Protein AF-A0A954QY93-F1 (afdb_monomer_lite)

pLDDT: mean 83.6, std 16.07, range [28.97, 98.31]

Radius of gyration: 17.35 Å; chains: 1; bounding box: 38×46×43 Å

Structure (mmCIF, N/CA/C/O backbone):
data_AF-A0A954QY93-F1
#
_entry.id   AF-A0A954QY93-F1
#
loop_
_atom_site.group_PDB
_atom_site.id
_atom_site.type_symbol
_atom_site.label_atom_id
_atom_site.label_alt_id
_atom_site.label_comp_id
_atom_site.label_asym_id
_atom_site.label_entity_id
_atom_site.label_seq_id
_atom_site.pdbx_PDB_ins_code
_atom_site.Cartn_x
_atom_site.Cartn_y
_atom_site.Cartn_z
_atom_site.occupancy
_atom_site.B_iso_or_equiv
_atom_site.auth_seq_id
_atom_site.auth_comp_id
_atom_site.auth_asym_id
_atom_site.auth_atom_id
_atom_site.pdbx_PDB_model_num
ATOM 1 N N . LEU A 1 1 ? -3.783 10.934 20.238 1.00 70.06 1 LEU A N 1
ATOM 2 C CA . LEU A 1 1 ? -5.200 11.343 20.374 1.00 70.06 1 LEU A CA 1
ATOM 3 C C . LEU A 1 1 ? -5.843 10.436 21.408 1.00 70.06 1 LEU A C 1
ATOM 5 O O . LEU A 1 1 ? -5.550 9.245 21.385 1.00 70.06 1 LEU A O 1
ATOM 9 N N . SER A 1 2 ? -6.637 10.971 22.335 1.00 82.75 2 SER A N 1
ATOM 10 C CA . SER A 1 2 ? -7.408 10.114 23.246 1.00 82.75 2 SER A CA 1
ATOM 11 C C . SER A 1 2 ? -8.586 9.468 22.500 1.00 82.75 2 SER A C 1
ATOM 13 O O . SER A 1 2 ? -8.985 9.964 21.446 1.00 82.75 2 SER A O 1
ATOM 15 N N . ARG A 1 3 ? -9.174 8.387 23.040 1.00 79.75 3 ARG A N 1
ATOM 16 C CA . ARG A 1 3 ? -10.411 7.803 22.475 1.00 79.75 3 ARG A CA 1
ATOM 17 C C . ARG A 1 3 ? -11.525 8.846 22.369 1.00 79.75 3 ARG A C 1
ATOM 19 O O . ARG A 1 3 ? -12.156 8.959 21.331 1.00 79.75 3 ARG A O 1
ATOM 26 N N . HIS A 1 4 ? -11.659 9.680 23.397 1.00 85.56 4 HIS A N 1
ATOM 27 C CA . HIS A 1 4 ? -12.637 10.762 23.421 1.00 85.56 4 HIS A CA 1
ATOM 28 C C . HIS A 1 4 ? -12.424 11.790 22.296 1.00 85.56 4 HIS A C 1
ATOM 30 O O . HIS A 1 4 ? -13.390 12.245 21.690 1.00 85.56 4 HIS A O 1
ATOM 36 N N . ASP A 1 5 ? -11.169 12.130 21.971 1.00 86.31 5 ASP A N 1
ATOM 37 C CA . ASP A 1 5 ? -10.880 13.026 20.844 1.00 86.31 5 ASP A CA 1
ATOM 38 C C . ASP A 1 5 ? -11.265 12.396 19.503 1.00 86.31 5 ASP A C 1
ATOM 40 O O . ASP A 1 5 ? -11.799 13.087 18.639 1.00 86.31 5 ASP A O 1
ATOM 44 N N . VAL A 1 6 ? -11.000 11.097 19.328 1.00 84.31 6 VAL A N 1
ATOM 45 C CA . VAL A 1 6 ? -11.362 10.362 18.107 1.00 84.31 6 VAL A CA 1
ATOM 46 C C . VAL A 1 6 ? -12.880 10.271 17.956 1.00 84.31 6 VAL A C 1
ATOM 48 O O . VAL A 1 6 ? -13.384 10.500 16.861 1.00 84.31 6 VAL A O 1
ATOM 51 N N . ASP A 1 7 ? -13.609 10.005 19.040 1.00 87.00 7 ASP A N 1
ATOM 52 C CA . ASP A 1 7 ? -15.075 9.943 19.027 1.00 87.00 7 ASP A CA 1
ATOM 53 C C . ASP A 1 7 ? -15.690 11.297 18.656 1.00 87.00 7 ASP A C 1
ATOM 55 O O . ASP A 1 7 ? -16.608 11.358 17.837 1.00 87.00 7 ASP A O 1
ATOM 59 N N . ARG A 1 8 ? -15.138 12.396 19.189 1.00 90.25 8 ARG A N 1
ATOM 60 C CA . ARG A 1 8 ? -15.540 13.755 18.802 1.00 90.25 8 ARG A CA 1
ATOM 61 C C . ARG A 1 8 ? -15.276 14.012 17.316 1.00 90.25 8 ARG A C 1
ATOM 63 O O . ARG A 1 8 ? -16.177 14.439 16.609 1.00 90.25 8 ARG A O 1
ATOM 70 N N . LEU A 1 9 ? -14.081 13.682 16.820 1.00 88.12 9 LEU A N 1
ATOM 71 C CA . LEU A 1 9 ? -13.734 13.842 15.400 1.00 88.12 9 LEU A CA 1
ATOM 72 C C . LEU A 1 9 ? -14.618 12.987 14.474 1.00 88.12 9 LEU A C 1
ATOM 74 O O . LEU A 1 9 ? -14.944 13.426 13.372 1.00 88.12 9 LEU A O 1
ATOM 78 N N . ARG A 1 10 ? -15.027 11.785 14.911 1.00 88.00 10 ARG A N 1
ATOM 79 C CA . ARG A 1 10 ? -16.019 10.961 14.199 1.00 88.00 10 ARG A CA 1
ATOM 80 C C . ARG A 1 10 ? -17.383 11.655 14.152 1.00 88.00 10 ARG A C 1
ATOM 82 O O . ARG A 1 10 ? -17.982 11.704 13.083 1.00 88.00 10 ARG A O 1
ATOM 89 N N . ALA A 1 11 ? -17.857 12.200 15.274 1.00 88.44 11 ALA A N 1
ATOM 90 C CA . ALA A 1 11 ? -19.137 12.912 15.344 1.00 88.44 11 ALA A CA 1
ATOM 91 C C . ALA A 1 11 ? -19.160 14.184 14.476 1.00 88.44 11 ALA A C 1
ATOM 93 O O . ALA A 1 11 ? -20.178 14.482 13.856 1.00 88.44 11 ALA A O 1
ATOM 94 N N . ASP A 1 12 ? -18.023 14.874 14.373 1.00 88.88 12 ASP A N 1
ATOM 95 C CA . ASP A 1 12 ? -17.850 16.077 13.549 1.00 88.88 12 ASP A CA 1
ATOM 96 C C . ASP A 1 12 ? -17.671 15.761 12.046 1.00 88.88 12 ASP A C 1
ATOM 98 O O . ASP A 1 12 ? -17.502 16.666 11.231 1.00 88.88 12 ASP A O 1
ATOM 102 N N . GLY A 1 13 ? -17.694 14.478 11.658 1.00 86.81 13 GLY A N 1
ATOM 103 C CA . GLY A 1 13 ? -17.579 14.036 10.265 1.00 86.81 13 GLY A CA 1
ATOM 104 C C . GLY A 1 13 ? -16.160 14.089 9.689 1.00 86.81 13 GLY A C 1
ATOM 105 O O . GLY A 1 13 ? -15.981 13.887 8.491 1.00 86.81 13 GLY A O 1
ATOM 106 N N . ALA A 1 14 ? -15.137 14.320 10.517 1.00 87.19 14 ALA A N 1
ATOM 107 C CA . ALA A 1 14 ? -13.738 14.358 10.079 1.00 87.19 14 ALA A CA 1
ATOM 108 C C . ALA A 1 14 ? -13.154 12.961 9.779 1.00 87.19 14 ALA A C 1
ATOM 110 O O . ALA A 1 14 ? -12.035 12.848 9.270 1.00 87.19 14 ALA A O 1
ATOM 111 N N . VAL A 1 15 ? -13.889 11.895 10.114 1.00 89.69 15 VAL A N 1
ATOM 112 C CA . VAL A 1 15 ? -13.475 10.498 9.944 1.00 89.69 15 VAL A CA 1
ATOM 113 C C . VAL A 1 15 ? -14.403 9.783 8.964 1.00 89.69 15 VAL A C 1
ATOM 115 O O . VAL A 1 15 ? -15.599 9.669 9.217 1.00 89.69 15 VAL A O 1
ATOM 118 N N . ASP A 1 16 ? -13.827 9.237 7.895 1.00 88.50 16 ASP A N 1
ATOM 119 C CA . ASP A 1 16 ? -14.502 8.377 6.919 1.00 88.50 16 ASP A CA 1
ATOM 120 C C . ASP A 1 16 ? -14.009 6.930 7.073 1.00 88.50 16 ASP A C 1
ATOM 122 O O . ASP A 1 16 ? -12.835 6.618 6.847 1.00 88.50 16 ASP A O 1
ATOM 126 N N . GLY A 1 17 ? -14.884 6.041 7.546 1.00 86.81 17 GLY A N 1
ATOM 127 C CA . GLY A 1 17 ? -14.501 4.694 7.969 1.00 86.81 17 GLY A CA 1
ATOM 128 C C . GLY A 1 17 ? -13.453 4.738 9.087 1.00 86.81 17 GLY A C 1
ATOM 129 O O . GLY A 1 17 ? -13.768 5.092 10.225 1.00 86.81 17 GLY A O 1
ATOM 130 N N . ASN A 1 18 ? -12.207 4.389 8.757 1.00 88.25 18 ASN A N 1
ATOM 131 C CA . ASN A 1 18 ? -11.047 4.473 9.655 1.00 88.25 18 ASN A CA 1
ATOM 132 C C . ASN A 1 18 ? -10.029 5.541 9.224 1.00 88.25 18 ASN A C 1
ATOM 134 O O . ASN A 1 18 ? -8.938 5.613 9.781 1.00 88.25 18 ASN A O 1
ATOM 138 N N . TRP A 1 19 ? -10.363 6.379 8.248 1.00 90.00 19 TRP A N 1
ATOM 139 C CA . TRP A 1 19 ? -9.488 7.438 7.763 1.00 90.00 19 TRP A CA 1
ATOM 140 C C . TRP A 1 19 ? -9.877 8.779 8.376 1.00 90.00 19 TRP A C 1
ATOM 142 O O . TRP A 1 19 ? -10.945 9.314 8.098 1.00 90.00 19 TRP A O 1
ATOM 152 N N . LEU A 1 20 ? -8.986 9.346 9.185 1.00 90.81 20 LEU A N 1
ATOM 153 C CA . LEU A 1 20 ? -9.076 10.725 9.654 1.00 90.81 20 LEU A CA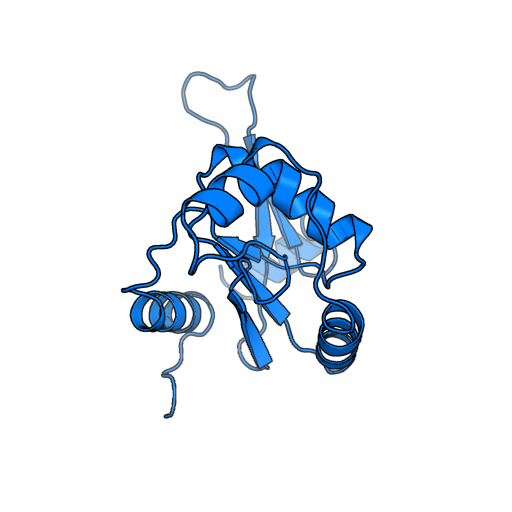 1
ATOM 154 C C . LEU A 1 20 ? -8.527 11.660 8.575 1.00 90.81 20 LEU A C 1
ATOM 156 O O . LEU A 1 20 ? -7.371 11.515 8.164 1.00 90.81 20 LEU A O 1
ATOM 160 N N . GLN A 1 21 ? -9.328 12.630 8.143 1.00 89.62 21 GLN A N 1
ATOM 161 C CA . GLN A 1 21 ? -8.873 13.692 7.250 1.00 89.62 21 GLN A CA 1
ATOM 162 C C . GLN A 1 21 ? -8.181 14.798 8.050 1.00 89.62 21 GLN A C 1
ATOM 164 O O . GLN A 1 21 ? -8.656 15.221 9.103 1.00 89.62 21 GLN A O 1
ATOM 169 N N . LEU A 1 22 ? -7.040 15.262 7.549 1.00 86.75 22 LEU A N 1
ATOM 170 C CA . LEU A 1 22 ? -6.237 16.311 8.166 1.00 86.75 22 LEU A CA 1
ATOM 171 C C . LEU A 1 22 ? -6.035 17.447 7.170 1.00 86.75 22 LEU A C 1
ATOM 173 O O . LEU A 1 22 ? -5.687 17.202 6.019 1.00 86.75 22 LEU A O 1
ATOM 177 N N . ALA A 1 23 ? -6.179 18.686 7.629 1.00 86.94 23 ALA A N 1
ATOM 178 C CA . ALA A 1 23 ? -5.768 19.865 6.881 1.00 86.94 23 ALA A CA 1
ATOM 179 C C . ALA A 1 23 ? -4.533 20.470 7.556 1.00 86.94 23 ALA A C 1
ATOM 181 O O . ALA A 1 23 ? -4.579 20.894 8.711 1.00 86.94 23 ALA A O 1
ATOM 182 N N . LEU A 1 24 ? -3.413 20.481 6.840 1.00 84.38 24 LEU A N 1
ATOM 183 C CA . LEU A 1 24 ? -2.189 21.150 7.257 1.00 84.38 24 LEU A CA 1
ATOM 184 C C . LEU A 1 24 ? -2.227 22.587 6.740 1.00 84.38 24 LEU A C 1
ATOM 186 O O . LEU A 1 24 ? -2.284 22.818 5.530 1.00 84.38 24 LEU A O 1
ATOM 190 N N . ILE A 1 25 ? -2.177 23.538 7.669 1.00 84.44 25 ILE A N 1
ATOM 191 C CA . ILE A 1 25 ? -2.089 24.970 7.384 1.00 84.44 25 ILE A CA 1
ATOM 192 C C . ILE A 1 25 ? -0.669 25.398 7.741 1.00 84.44 25 ILE A C 1
ATOM 194 O O . ILE A 1 25 ? -0.297 25.408 8.916 1.00 84.44 25 ILE A O 1
ATOM 198 N N . ALA A 1 26 ? 0.151 25.693 6.733 1.00 79.19 26 ALA A N 1
ATOM 199 C CA . ALA A 1 26 ? 1.505 26.171 6.975 1.00 79.19 26 ALA A CA 1
ATOM 200 C C . ALA A 1 26 ? 1.501 27.689 7.255 1.00 79.19 26 ALA A C 1
ATOM 202 O O . ALA A 1 26 ? 0.749 28.433 6.613 1.00 79.19 26 ALA A O 1
ATOM 203 N N . PRO A 1 27 ? 2.335 28.174 8.195 1.00 79.12 27 PRO A N 1
ATOM 204 C CA . PRO A 1 27 ? 2.459 29.603 8.464 1.00 79.12 27 PRO A CA 1
ATOM 205 C C . PRO A 1 27 ? 2.850 30.372 7.197 1.00 79.12 27 PRO A C 1
ATOM 207 O O . PRO A 1 27 ? 3.802 30.002 6.513 1.00 79.12 27 PRO A O 1
ATOM 210 N N . GLY A 1 28 ? 2.125 31.448 6.886 1.00 76.44 28 GLY A N 1
ATOM 211 C CA . GLY A 1 28 ? 2.375 32.265 5.692 1.00 76.44 28 GLY A CA 1
ATOM 212 C C . GLY A 1 28 ? 1.758 31.731 4.393 1.00 76.44 28 GLY A C 1
ATOM 213 O O . GLY A 1 28 ? 1.929 32.359 3.352 1.00 76.44 28 GLY A O 1
ATOM 214 N N . THR A 1 29 ? 1.015 30.620 4.434 1.00 63.72 29 THR A N 1
ATOM 215 C CA . THR A 1 29 ? 0.244 30.102 3.291 1.00 63.72 29 THR A CA 1
ATOM 216 C C . THR A 1 29 ? -1.178 29.738 3.713 1.00 63.72 29 THR A C 1
ATOM 218 O O . THR A 1 29 ? -1.637 28.624 3.469 1.00 63.72 29 THR A O 1
ATOM 221 N N . GLU A 1 30 ? -1.880 30.664 4.371 1.00 66.94 30 GLU A N 1
ATOM 222 C CA . GLU A 1 30 ? -3.240 30.423 4.888 1.00 66.94 30 GLU A CA 1
ATOM 223 C C . GLU A 1 30 ? -4.243 30.048 3.783 1.00 66.94 30 GLU A C 1
ATOM 225 O O . GLU A 1 30 ? -5.176 29.288 4.024 1.00 66.94 30 GLU A O 1
ATOM 230 N N . GLU A 1 31 ? -3.998 30.488 2.545 1.00 71.25 31 GLU A N 1
ATOM 231 C CA . GLU A 1 31 ? -4.803 30.118 1.374 1.00 71.25 31 GLU A CA 1
ATOM 232 C C . GLU A 1 31 ? -4.522 28.700 0.848 1.00 71.25 31 GLU A C 1
ATOM 234 O O . GLU A 1 31 ? -5.323 28.153 0.090 1.00 71.25 31 GLU A O 1
ATOM 239 N N . ARG A 1 32 ? -3.399 28.073 1.234 1.00 72.69 32 ARG A N 1
ATOM 240 C CA . ARG A 1 32 ? -3.001 26.754 0.731 1.00 72.69 32 ARG A CA 1
ATOM 241 C C . ARG A 1 32 ? -3.038 25.714 1.840 1.00 72.69 32 ARG A C 1
ATOM 243 O O . ARG A 1 32 ? -2.078 25.531 2.585 1.00 72.69 32 ARG A O 1
ATOM 250 N N . GLN A 1 33 ? -4.146 24.986 1.889 1.00 79.62 33 GLN A N 1
ATOM 251 C CA . GLN A 1 33 ? -4.274 23.800 2.726 1.00 79.62 33 GLN A CA 1
ATOM 252 C C . GLN A 1 33 ? -3.661 22.595 2.014 1.00 79.62 33 GLN A C 1
ATOM 254 O O . GLN A 1 33 ? -3.940 22.341 0.840 1.00 79.62 33 GLN A O 1
ATOM 259 N N . ILE A 1 34 ? -2.830 21.839 2.729 1.00 82.75 34 ILE A N 1
ATOM 260 C CA . ILE A 1 34 ? -2.382 20.520 2.282 1.00 82.75 34 ILE A CA 1
ATOM 261 C C . ILE A 1 34 ? -3.250 19.493 2.997 1.00 82.75 34 ILE A C 1
ATOM 263 O O . ILE A 1 34 ? -3.240 19.414 4.225 1.00 82.75 34 ILE A O 1
ATOM 267 N N . LEU A 1 35 ? -4.007 18.713 2.229 1.00 85.81 35 LEU A N 1
ATOM 268 C CA . LEU A 1 35 ? -4.826 17.646 2.785 1.00 85.81 35 LEU A CA 1
ATOM 269 C C . LEU A 1 35 ? -3.977 16.393 3.004 1.00 85.81 35 LEU A C 1
ATOM 271 O O . LEU A 1 35 ? -3.238 15.954 2.124 1.00 85.81 35 LEU A O 1
ATOM 275 N N . GLY A 1 36 ? -4.100 15.822 4.193 1.00 84.75 36 GLY A N 1
ATOM 276 C CA . GLY A 1 36 ? -3.508 14.557 4.590 1.00 84.75 36 GLY A CA 1
ATOM 277 C C . GLY A 1 36 ? -4.578 13.593 5.084 1.00 84.75 36 GLY A C 1
ATOM 278 O O . GLY A 1 36 ? -5.713 13.974 5.372 1.00 84.75 36 GLY A O 1
ATOM 279 N N . ARG A 1 37 ? -4.207 12.321 5.196 1.00 87.00 37 ARG A N 1
ATOM 280 C CA . ARG A 1 37 ? -5.053 11.292 5.800 1.00 87.00 37 ARG A CA 1
ATOM 281 C C . ARG A 1 37 ? -4.239 10.477 6.790 1.00 87.00 37 ARG A C 1
ATOM 283 O O . ARG A 1 37 ? -3.093 10.130 6.509 1.00 87.00 37 ARG A O 1
ATOM 290 N N . CYS A 1 38 ? -4.849 10.142 7.918 1.00 86.81 38 CYS A N 1
ATOM 291 C CA . CYS A 1 38 ? -4.298 9.211 8.893 1.00 86.81 38 CYS A CA 1
ATOM 292 C C . CYS A 1 38 ? -5.217 8.005 9.028 1.00 86.81 38 CYS A C 1
ATOM 294 O O . CYS A 1 38 ? -6.425 8.159 9.190 1.00 86.81 38 CYS A O 1
ATOM 296 N N . LEU A 1 39 ? -4.633 6.812 8.987 1.00 88.44 39 LEU A N 1
ATOM 297 C CA . LEU A 1 39 ? -5.357 5.581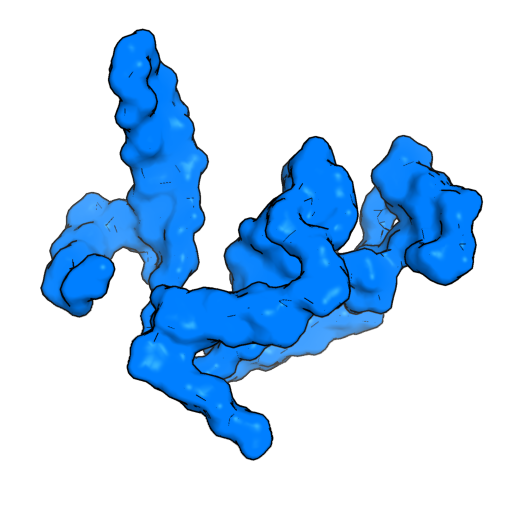 9.264 1.00 88.44 39 LEU A CA 1
ATOM 298 C C . LEU A 1 39 ? -5.420 5.369 10.777 1.00 88.44 39 LEU A C 1
ATOM 300 O O . LEU A 1 39 ? -4.386 5.281 11.439 1.00 88.44 39 LEU A O 1
ATOM 304 N N . LEU A 1 40 ? -6.631 5.314 11.319 1.00 88.12 40 LEU A N 1
ATOM 305 C CA . LEU A 1 40 ? -6.894 4.993 12.714 1.00 88.12 40 LEU A CA 1
ATOM 306 C C . LEU A 1 40 ? -6.910 3.471 12.872 1.00 88.12 40 LEU A C 1
ATOM 308 O O . LEU A 1 40 ? -7.683 2.784 12.205 1.00 88.12 40 LEU A O 1
ATOM 312 N N . LEU A 1 41 ? -6.049 2.959 13.749 1.00 87.69 41 LEU A N 1
ATOM 313 C CA . LEU A 1 41 ? -5.960 1.537 14.063 1.00 87.69 41 LEU A CA 1
ATOM 314 C C . LEU A 1 41 ? -6.554 1.251 15.437 1.00 87.69 41 LEU A C 1
ATOM 316 O O . LEU A 1 41 ? -6.412 2.046 16.369 1.00 87.69 41 LEU A O 1
ATOM 320 N N . GLU A 1 42 ? -7.180 0.085 15.558 1.00 85.50 42 GLU A N 1
ATOM 321 C CA . GLU A 1 42 ? -7.558 -0.453 16.858 1.00 85.50 42 GLU A CA 1
ATOM 322 C C . GLU A 1 42 ? -6.308 -0.879 17.647 1.00 85.50 42 GLU A C 1
ATOM 324 O O . GLU A 1 42 ? -5.313 -1.296 17.049 1.00 85.50 42 GLU A O 1
ATOM 329 N N . PRO A 1 43 ? -6.339 -0.841 18.994 1.00 82.44 43 PRO A N 1
ATOM 330 C CA . PRO A 1 43 ? -5.202 -1.260 19.819 1.00 82.44 43 PRO A CA 1
ATOM 331 C C . PRO A 1 43 ? -4.800 -2.729 19.640 1.00 82.44 43 PRO A C 1
ATOM 333 O O . PRO A 1 43 ? -3.708 -3.121 20.037 1.00 82.44 43 PRO A O 1
ATOM 336 N N . THR A 1 44 ? -5.700 -3.554 19.106 1.00 86.75 44 THR A N 1
ATOM 337 C CA . THR A 1 44 ? -5.484 -4.978 18.851 1.00 86.75 44 THR A CA 1
ATOM 338 C C . THR A 1 44 ? -6.063 -5.344 17.494 1.00 86.75 44 THR A C 1
ATOM 340 O O . THR A 1 44 ? -7.153 -4.889 17.153 1.00 86.75 44 THR A O 1
ATOM 343 N N . GLY A 1 45 ? -5.375 -6.210 16.759 1.00 89.56 45 GLY A N 1
ATOM 344 C CA . GLY A 1 45 ? -5.797 -6.670 15.440 1.00 89.56 45 GLY A CA 1
ATOM 345 C C . GLY A 1 45 ? -4.612 -7.201 14.644 1.00 89.56 45 GLY A C 1
ATOM 346 O O . GLY A 1 45 ? -3.528 -7.408 15.193 1.00 89.56 45 GLY A O 1
ATOM 347 N N . THR A 1 46 ? -4.816 -7.403 13.345 1.00 93.00 46 THR A N 1
ATOM 348 C CA . THR A 1 46 ? -3.766 -7.856 12.430 1.00 93.00 46 THR A CA 1
ATOM 349 C C . THR A 1 46 ? -3.398 -6.732 11.470 1.00 93.00 46 THR A C 1
ATOM 351 O O . THR A 1 46 ? -4.241 -6.256 10.715 1.00 93.00 46 THR A O 1
ATOM 354 N N . SER A 1 47 ? -2.125 -6.340 11.466 1.00 91.75 47 SER A N 1
ATOM 355 C CA . SER A 1 47 ? -1.559 -5.437 10.462 1.00 91.75 47 SER A CA 1
ATOM 356 C C . SER A 1 47 ? -0.663 -6.219 9.508 1.00 91.75 47 SER A C 1
ATOM 358 O O . SER A 1 47 ? 0.216 -6.962 9.942 1.00 91.75 47 SER A O 1
ATOM 360 N N . VAL A 1 48 ? -0.861 -6.027 8.208 1.00 93.25 48 VAL A N 1
ATOM 361 C CA . VAL A 1 48 ? -0.013 -6.572 7.145 1.00 93.25 48 VAL A CA 1
ATOM 362 C C . VAL A 1 48 ? 0.886 -5.457 6.633 1.00 93.25 48 VAL A C 1
ATOM 364 O O . VAL A 1 48 ? 0.410 -4.481 6.053 1.00 93.25 48 VAL A O 1
ATOM 367 N N . VAL A 1 49 ? 2.194 -5.609 6.834 1.00 91.44 49 VAL A N 1
ATOM 368 C CA . VAL A 1 49 ? 3.205 -4.744 6.218 1.00 91.44 49 VAL A CA 1
ATOM 369 C C . VAL A 1 49 ? 3.714 -5.439 4.961 1.00 91.44 49 VAL A C 1
ATOM 371 O O . VAL A 1 49 ? 4.331 -6.497 5.046 1.00 91.44 49 VAL A O 1
ATOM 374 N N . SER A 1 50 ? 3.433 -4.861 3.797 1.00 92.75 50 SER A N 1
ATOM 375 C CA . SER A 1 50 ? 3.772 -5.438 2.495 1.00 92.75 50 SER A CA 1
ATOM 376 C C . SER A 1 50 ? 4.779 -4.565 1.768 1.00 92.75 50 SER A C 1
ATOM 378 O O . SER A 1 50 ? 4.528 -3.378 1.571 1.00 92.75 50 SER A O 1
ATOM 380 N N . ASP A 1 51 ? 5.868 -5.160 1.283 1.00 91.44 51 ASP A N 1
ATOM 381 C CA . ASP A 1 51 ? 6.669 -4.538 0.224 1.00 91.44 51 ASP A CA 1
ATOM 382 C C . ASP A 1 51 ? 5.834 -4.403 -1.062 1.00 91.44 51 ASP A C 1
ATOM 384 O O . ASP A 1 51 ? 4.783 -5.042 -1.211 1.00 91.44 51 ASP A O 1
ATOM 388 N N . ILE A 1 52 ? 6.282 -3.550 -1.981 1.00 92.25 52 ILE A N 1
ATOM 389 C CA . ILE A 1 52 ? 5.641 -3.354 -3.281 1.00 92.25 52 ILE A CA 1
ATOM 390 C C . ILE A 1 52 ? 6.377 -4.118 -4.383 1.00 92.25 52 ILE A C 1
ATOM 392 O O . ILE A 1 52 ? 5.774 -4.929 -5.094 1.00 92.25 52 ILE A O 1
ATOM 396 N N . ASP A 1 53 ? 7.671 -3.843 -4.540 1.00 91.75 53 ASP A N 1
ATOM 397 C CA . ASP A 1 53 ? 8.460 -4.300 -5.683 1.00 91.75 53 ASP A CA 1
ATOM 398 C C . ASP A 1 53 ? 8.728 -5.811 -5.598 1.00 91.75 53 ASP A C 1
ATOM 400 O O . ASP A 1 53 ? 9.244 -6.300 -4.597 1.00 91.75 53 ASP A O 1
ATOM 404 N N . ASP A 1 54 ? 8.345 -6.546 -6.643 1.00 93.00 54 ASP A N 1
ATOM 405 C CA . ASP A 1 54 ? 8.336 -8.016 -6.735 1.00 93.00 54 ASP A CA 1
ATOM 406 C C . ASP A 1 54 ? 7.513 -8.744 -5.654 1.00 93.00 54 ASP A C 1
ATOM 408 O O . ASP A 1 54 ? 7.626 -9.957 -5.494 1.00 93.00 54 ASP A O 1
ATOM 412 N N . THR A 1 55 ? 6.629 -8.018 -4.958 1.00 94.94 55 THR A N 1
ATOM 413 C CA . THR A 1 55 ? 5.620 -8.586 -4.044 1.00 94.94 55 THR A CA 1
ATOM 414 C C . THR A 1 55 ? 4.209 -8.409 -4.594 1.00 94.94 55 THR A C 1
ATOM 416 O O . THR A 1 55 ? 3.475 -9.382 -4.735 1.00 94.94 55 THR A O 1
ATOM 419 N N . ILE A 1 56 ? 3.837 -7.180 -4.969 1.00 96.19 56 ILE A N 1
ATOM 420 C CA . ILE A 1 56 ? 2.544 -6.890 -5.613 1.00 96.19 56 ILE A CA 1
ATOM 421 C C . ILE A 1 56 ? 2.688 -6.264 -7.001 1.00 96.19 56 ILE A C 1
ATOM 423 O O . ILE A 1 56 ? 1.714 -6.244 -7.747 1.00 96.19 56 ILE A O 1
ATOM 427 N N . LYS A 1 57 ? 3.880 -5.766 -7.346 1.00 96.00 57 LYS A N 1
ATOM 428 C CA . LYS A 1 57 ? 4.231 -5.160 -8.635 1.00 96.00 57 LYS A CA 1
ATOM 429 C C . LYS A 1 57 ? 5.392 -5.932 -9.256 1.00 96.00 57 LYS A C 1
ATOM 431 O O . LYS A 1 57 ? 6.397 -6.143 -8.586 1.00 96.00 57 LYS A O 1
ATOM 436 N N . HIS A 1 58 ? 5.303 -6.275 -10.536 1.00 96.06 58 HIS A N 1
ATOM 437 C CA . HIS A 1 58 ? 6.440 -6.811 -11.282 1.00 96.06 58 HIS A CA 1
ATOM 438 C C . HIS A 1 58 ? 7.487 -5.721 -11.532 1.00 96.06 58 HIS A C 1
ATOM 440 O O . HIS A 1 58 ? 7.263 -4.803 -12.324 1.00 96.06 58 HIS A O 1
ATOM 446 N N . THR A 1 59 ? 8.640 -5.845 -10.880 1.00 93.00 59 THR A N 1
ATOM 447 C CA . THR A 1 59 ? 9.737 -4.879 -10.966 1.00 93.00 59 THR A CA 1
ATOM 448 C C . THR A 1 59 ? 11.021 -5.533 -11.501 1.00 93.00 59 THR A C 1
ATOM 450 O O . THR A 1 59 ? 11.708 -4.908 -12.308 1.00 93.00 59 THR A O 1
ATOM 453 N N . ASP A 1 60 ? 11.298 -6.797 -11.171 1.00 94.12 60 ASP A N 1
ATOM 454 C CA . ASP A 1 60 ? 12.539 -7.536 -11.462 1.00 94.12 60 ASP A CA 1
ATOM 455 C C . ASP A 1 60 ? 13.780 -6.830 -10.889 1.00 94.12 60 ASP A C 1
ATOM 457 O O . ASP A 1 60 ? 14.697 -6.406 -11.600 1.00 94.12 60 ASP A O 1
ATOM 461 N N . VAL A 1 61 ? 13.795 -6.675 -9.560 1.00 89.69 61 VAL A N 1
ATOM 462 C CA . VAL A 1 61 ? 14.843 -5.956 -8.815 1.00 89.69 61 VAL A CA 1
ATOM 463 C C . VAL A 1 61 ? 16.223 -6.608 -8.930 1.00 89.69 61 VAL A C 1
ATOM 465 O O . VAL A 1 61 ? 17.234 -5.938 -8.717 1.00 89.69 61 VAL A O 1
ATOM 468 N N . ALA A 1 62 ? 16.288 -7.895 -9.286 1.00 91.81 62 ALA A N 1
ATOM 469 C CA . ALA A 1 62 ? 17.542 -8.621 -9.477 1.00 91.81 62 ALA A CA 1
ATOM 470 C C . ALA A 1 62 ? 18.298 -8.169 -10.742 1.00 91.81 62 ALA A C 1
ATOM 472 O O . ALA A 1 62 ? 19.528 -8.248 -10.797 1.00 91.81 62 ALA A O 1
ATOM 473 N N . SER A 1 63 ? 17.585 -7.656 -11.750 1.00 95.50 63 SER A N 1
ATOM 474 C CA . SER A 1 63 ? 18.154 -7.167 -13.006 1.00 95.50 63 SER A CA 1
ATOM 475 C C . SER A 1 63 ? 18.042 -5.650 -13.092 1.00 95.50 63 SER A C 1
ATOM 477 O O . SER A 1 63 ? 16.974 -5.100 -13.343 1.00 95.50 63 SER A O 1
ATOM 479 N N . ARG A 1 64 ? 19.172 -4.935 -12.999 1.00 94.19 64 ARG A N 1
ATOM 480 C CA . ARG A 1 64 ? 19.186 -3.461 -13.109 1.00 94.19 64 ARG A CA 1
ATOM 481 C C . ARG A 1 64 ? 18.527 -2.953 -14.397 1.00 94.19 64 ARG A C 1
ATOM 483 O O . ARG A 1 64 ? 17.889 -1.904 -14.386 1.00 94.19 64 ARG A O 1
ATOM 490 N N . ARG A 1 65 ? 18.697 -3.672 -15.511 1.00 96.75 65 ARG A N 1
ATOM 491 C CA . ARG A 1 65 ? 18.089 -3.300 -16.795 1.00 96.75 65 ARG A CA 1
ATOM 492 C C . ARG A 1 65 ? 16.568 -3.445 -16.741 1.00 96.75 65 ARG A C 1
ATOM 494 O O . ARG A 1 65 ? 15.875 -2.511 -17.134 1.00 96.75 65 ARG A O 1
ATOM 501 N N . SER A 1 66 ? 16.076 -4.587 -16.265 1.00 95.56 66 SER A N 1
ATOM 502 C CA . SER A 1 66 ? 14.639 -4.854 -16.156 1.00 95.56 66 SER A CA 1
ATOM 503 C C . SER A 1 66 ? 13.984 -3.912 -15.151 1.00 95.56 66 SER A C 1
ATOM 505 O O . SER A 1 66 ? 12.995 -3.277 -15.490 1.00 95.56 66 SER A O 1
ATOM 507 N N . LEU A 1 67 ? 14.599 -3.732 -13.978 1.00 94.44 67 LEU A N 1
ATOM 508 C CA . LEU A 1 67 ? 14.198 -2.780 -12.944 1.00 94.44 67 LEU A CA 1
ATOM 509 C C . LEU A 1 67 ? 13.925 -1.391 -13.525 1.00 94.44 67 LEU A C 1
ATOM 511 O O . LEU A 1 67 ? 12.846 -0.838 -13.328 1.00 94.44 67 LEU A O 1
ATOM 515 N N . LEU A 1 68 ? 14.885 -0.828 -14.266 1.00 95.12 68 LEU A N 1
ATOM 516 C CA . LEU A 1 68 ? 14.732 0.500 -14.862 1.00 95.12 68 LEU A CA 1
ATOM 517 C C . LEU A 1 68 ? 13.635 0.526 -15.932 1.00 95.12 68 LEU A C 1
ATOM 519 O O . LEU A 1 68 ? 12.847 1.468 -15.963 1.00 95.12 68 LEU A O 1
ATOM 523 N N . ALA A 1 69 ? 13.556 -0.500 -16.782 1.00 96.38 69 ALA A N 1
ATOM 524 C CA . ALA A 1 69 ? 12.532 -0.575 -17.819 1.00 96.38 69 ALA A CA 1
ATOM 525 C C . ALA A 1 69 ? 11.117 -0.685 -17.223 1.00 96.38 69 ALA A C 1
ATOM 527 O O . ALA A 1 69 ? 10.242 0.102 -17.569 1.00 96.38 69 ALA A O 1
ATOM 528 N N . ASN A 1 70 ? 10.910 -1.590 -16.268 1.00 96.00 70 ASN A N 1
ATOM 529 C CA . ASN A 1 70 ? 9.628 -1.801 -15.592 1.00 96.00 70 ASN A CA 1
ATOM 530 C C . ASN A 1 70 ? 9.214 -0.617 -14.707 1.00 96.00 70 ASN A C 1
ATOM 532 O O . ASN A 1 70 ? 8.034 -0.448 -14.421 1.00 96.00 70 ASN A O 1
ATOM 536 N N . THR A 1 71 ? 10.173 0.196 -14.259 1.00 93.75 71 THR A N 1
ATOM 537 C CA . THR A 1 71 ? 9.896 1.354 -13.400 1.00 93.75 71 THR A CA 1
ATOM 538 C C . THR A 1 71 ? 9.621 2.627 -14.196 1.00 93.75 71 THR A C 1
ATOM 540 O O . THR A 1 71 ? 8.795 3.429 -13.773 1.00 93.75 71 THR A O 1
ATOM 543 N N . PHE A 1 72 ? 10.309 2.840 -15.323 1.00 95.25 72 PHE A N 1
ATOM 544 C CA . PHE A 1 72 ? 10.279 4.129 -16.027 1.00 95.25 72 PHE A CA 1
ATOM 545 C C . PHE A 1 72 ? 9.786 4.065 -17.474 1.00 95.25 72 PHE A C 1
ATOM 547 O O . PHE A 1 72 ? 9.503 5.113 -18.047 1.00 95.25 72 PHE A O 1
ATOM 554 N N . LEU A 1 73 ? 9.722 2.879 -18.087 1.00 95.88 73 LEU A N 1
ATOM 555 C CA . LEU A 1 73 ? 9.395 2.724 -19.512 1.00 95.88 73 LEU A CA 1
ATOM 556 C C . LEU A 1 73 ? 8.119 1.915 -19.763 1.00 95.88 73 LEU A C 1
ATOM 558 O O . LEU A 1 73 ? 7.541 2.022 -20.843 1.00 95.88 73 LEU A O 1
ATOM 562 N N . HIS A 1 74 ? 7.699 1.088 -18.810 1.00 95.00 74 HIS A N 1
ATOM 563 C CA . HIS A 1 74 ? 6.525 0.230 -18.932 1.00 95.00 74 HIS A CA 1
ATOM 564 C C . HIS A 1 74 ? 5.438 0.620 -17.935 1.00 95.00 74 HIS A C 1
ATOM 566 O O . HIS A 1 74 ? 5.724 1.133 -16.855 1.00 95.00 74 HIS A O 1
ATOM 572 N N . GLU A 1 75 ? 4.192 0.318 -18.296 1.00 95.12 75 GLU A N 1
ATOM 573 C CA . GLU A 1 75 ? 3.074 0.357 -17.358 1.00 95.12 75 GLU A CA 1
ATOM 574 C C . GLU A 1 75 ? 3.309 -0.630 -16.213 1.00 95.12 75 GLU A C 1
ATOM 576 O O . GLU A 1 75 ? 3.857 -1.726 -16.397 1.00 95.12 75 GLU A O 1
ATOM 581 N N . PHE A 1 76 ? 2.881 -0.240 -15.014 1.00 96.81 76 PHE A N 1
ATOM 582 C CA . PHE A 1 76 ? 2.996 -1.101 -13.851 1.00 96.81 76 PHE A CA 1
ATOM 583 C C . PHE A 1 76 ? 2.047 -2.286 -13.980 1.00 96.81 76 PHE A C 1
ATOM 585 O O . PHE A 1 76 ? 0.865 -2.135 -14.276 1.00 96.81 76 PHE A O 1
ATOM 592 N N . ARG A 1 77 ? 2.578 -3.479 -13.721 1.00 96.94 77 ARG A N 1
ATOM 593 C CA . ARG A 1 77 ? 1.814 -4.724 -13.744 1.00 96.94 77 ARG A CA 1
ATOM 594 C C . ARG A 1 77 ? 1.771 -5.318 -12.354 1.00 96.94 77 ARG A C 1
ATOM 596 O O . ARG A 1 77 ? 2.818 -5.471 -11.719 1.00 96.94 77 ARG A O 1
ATOM 603 N N . SER A 1 78 ? 0.569 -5.636 -11.891 1.00 97.38 78 SER A N 1
ATOM 604 C CA . SER A 1 78 ? 0.381 -6.340 -10.634 1.00 97.38 78 SER A CA 1
ATOM 605 C C . SER A 1 78 ? 0.802 -7.801 -10.762 1.00 97.38 78 SER A C 1
ATOM 607 O O . SER A 1 78 ? 0.786 -8.370 -11.851 1.00 97.38 78 SER A O 1
ATOM 609 N N . ILE A 1 79 ? 1.192 -8.400 -9.640 1.00 97.75 79 ILE A N 1
ATOM 610 C CA . ILE A 1 79 ? 1.454 -9.838 -9.561 1.00 97.75 79 ILE A CA 1
ATOM 611 C C . ILE A 1 79 ? 0.120 -10.579 -9.431 1.00 97.75 79 ILE A C 1
ATOM 613 O O . ILE A 1 79 ? -0.693 -10.277 -8.549 1.00 97.75 79 ILE A O 1
ATOM 617 N N . ASP A 1 80 ? -0.091 -11.558 -10.310 1.00 97.12 80 ASP A N 1
ATOM 618 C CA . ASP A 1 80 ? -1.330 -12.329 -10.389 1.00 97.12 80 ASP A CA 1
ATOM 619 C C . ASP A 1 80 ? -1.668 -13.025 -9.061 1.00 97.12 80 ASP A C 1
ATOM 621 O O . ASP A 1 80 ? -0.821 -13.606 -8.385 1.00 97.12 80 ASP A O 1
ATOM 625 N N . GLY A 1 81 ? -2.945 -12.962 -8.674 1.00 97.00 81 GLY A N 1
ATOM 626 C CA . GLY A 1 81 ? -3.468 -13.600 -7.461 1.00 97.00 81 GLY A CA 1
ATOM 627 C C . GLY A 1 81 ? -3.202 -12.848 -6.151 1.00 97.00 81 GLY A C 1
ATOM 628 O O . GLY A 1 81 ? -3.948 -13.051 -5.191 1.00 97.00 81 GLY A O 1
ATOM 629 N N . MET A 1 82 ? -2.233 -11.928 -6.105 1.00 97.88 82 MET A N 1
ATOM 630 C CA . MET A 1 82 ? -1.885 -11.213 -4.868 1.00 97.88 82 MET A CA 1
ATOM 631 C C . MET A 1 82 ? -3.003 -10.295 -4.377 1.00 97.88 82 MET A C 1
ATOM 633 O O . MET A 1 82 ? -3.280 -10.255 -3.179 1.00 97.88 82 MET A O 1
ATOM 637 N N . SER A 1 83 ? -3.709 -9.608 -5.281 1.00 97.56 83 SER A N 1
ATOM 638 C CA . SER A 1 83 ? -4.836 -8.763 -4.871 1.00 97.56 83 SER A CA 1
ATOM 639 C C . SER A 1 83 ? -5.987 -9.591 -4.292 1.00 97.56 83 SER A C 1
ATOM 641 O O . SER A 1 83 ? -6.586 -9.188 -3.299 1.00 97.56 83 SER A O 1
ATOM 643 N N . ASN A 1 84 ? -6.251 -10.787 -4.835 1.00 98.19 84 ASN A N 1
ATOM 644 C CA . ASN A 1 84 ? -7.255 -11.709 -4.295 1.00 98.19 84 ASN A CA 1
ATOM 645 C C . ASN A 1 84 ? -6.889 -12.157 -2.875 1.00 98.19 84 ASN A C 1
ATOM 647 O O . ASN A 1 84 ? -7.733 -12.099 -1.983 1.00 98.19 84 ASN A O 1
ATOM 651 N N . LEU A 1 85 ? -5.634 -12.566 -2.664 1.00 98.00 85 LEU A N 1
ATOM 652 C CA . LEU A 1 85 ? -5.128 -12.965 -1.351 1.00 98.00 85 LEU A CA 1
ATOM 653 C C . LEU A 1 85 ? -5.246 -11.820 -0.337 1.00 98.00 85 LEU A C 1
ATOM 655 O O . LEU A 1 85 ? -5.740 -12.013 0.770 1.00 98.00 85 LEU A O 1
ATOM 659 N N . TYR A 1 86 ? -4.842 -10.611 -0.732 1.00 98.12 86 TYR A N 1
ATOM 660 C CA . TYR A 1 86 ? -4.864 -9.458 0.165 1.00 98.12 86 TYR A CA 1
ATOM 661 C C . TYR A 1 86 ? -6.294 -9.058 0.523 1.00 98.12 86 TYR A C 1
ATOM 663 O O . TYR A 1 86 ? -6.565 -8.746 1.680 1.00 98.12 86 TYR A O 1
ATOM 671 N N . ARG A 1 87 ? -7.232 -9.128 -0.429 1.00 98.00 87 ARG A N 1
ATOM 672 C CA . ARG A 1 87 ? -8.654 -8.903 -0.140 1.00 98.00 87 ARG A CA 1
ATOM 673 C C . ARG A 1 87 ? -9.214 -9.933 0.837 1.00 98.00 87 ARG A C 1
ATOM 675 O O . ARG A 1 87 ? -9.877 -9.534 1.779 1.00 98.00 87 ARG A O 1
ATOM 682 N N . GLN A 1 88 ? -8.869 -11.215 0.702 1.00 98.31 88 GLN A N 1
ATOM 683 C CA . GLN A 1 88 ? -9.299 -12.238 1.667 1.00 98.31 88 GLN A CA 1
ATOM 684 C C . GLN A 1 88 ? -8.818 -11.946 3.093 1.00 98.31 88 GLN A C 1
ATOM 686 O O . GLN A 1 88 ? -9.554 -12.185 4.048 1.00 98.31 88 GLN A O 1
ATOM 691 N N . TRP A 1 89 ? -7.594 -11.441 3.256 1.00 97.88 89 TRP A N 1
ATOM 692 C CA . TRP A 1 89 ? -7.092 -11.029 4.569 1.00 97.88 89 TRP A CA 1
ATOM 693 C C . TRP A 1 89 ? -7.759 -9.743 5.064 1.00 97.88 89 TRP A C 1
ATOM 695 O O . TRP A 1 89 ? -8.074 -9.644 6.248 1.00 97.88 89 TRP A O 1
ATOM 705 N N . ALA A 1 90 ? -8.024 -8.782 4.177 1.00 95.94 90 ALA A N 1
ATOM 706 C CA . ALA A 1 90 ? -8.769 -7.572 4.522 1.00 95.94 90 ALA A CA 1
ATOM 707 C C . ALA A 1 90 ? -10.193 -7.899 5.001 1.00 95.94 90 ALA A C 1
ATOM 709 O O . ALA A 1 90 ? -10.632 -7.364 6.016 1.00 95.94 90 ALA A O 1
ATOM 710 N N . ASP A 1 91 ? -10.872 -8.841 4.341 1.00 96.69 91 ASP A N 1
ATOM 711 C CA . ASP A 1 91 ? -12.202 -9.332 4.726 1.00 96.69 91 ASP A CA 1
ATOM 712 C C . ASP A 1 91 ? -12.193 -10.015 6.108 1.00 96.69 91 ASP A C 1
ATOM 714 O O . ASP A 1 91 ? -13.212 -10.059 6.795 1.00 96.69 91 ASP A O 1
ATOM 718 N N . GLN A 1 92 ? -11.033 -10.512 6.551 1.00 96.44 92 GLN A N 1
ATOM 719 C CA . GLN A 1 92 ? -10.809 -11.066 7.893 1.00 96.44 92 GLN A CA 1
ATOM 720 C C . GLN A 1 92 ? -10.401 -10.001 8.928 1.00 96.44 92 GLN A C 1
ATOM 722 O O . GLN A 1 92 ? -10.113 -10.335 10.076 1.00 96.44 92 GLN A O 1
ATOM 727 N N . GLY A 1 93 ? -10.385 -8.722 8.545 1.00 93.19 93 GLY A N 1
ATOM 728 C CA . GLY A 1 93 ? -10.065 -7.597 9.421 1.00 93.19 93 GLY A CA 1
ATOM 729 C C . GLY A 1 93 ? -8.590 -7.191 9.432 1.00 93.19 93 GLY A C 1
ATOM 730 O O . GLY A 1 93 ? -8.195 -6.403 10.293 1.00 93.19 93 GLY A O 1
ATOM 731 N N . ALA A 1 94 ? -7.766 -7.698 8.508 1.00 94.94 94 ALA A N 1
ATOM 732 C CA . ALA A 1 94 ? -6.379 -7.261 8.398 1.00 94.94 94 ALA A CA 1
ATOM 733 C C . ALA A 1 94 ? -6.274 -5.842 7.815 1.00 94.94 94 ALA A C 1
ATOM 735 O O . ALA A 1 94 ? -6.925 -5.508 6.824 1.00 94.94 94 ALA A O 1
ATOM 736 N N . VAL A 1 95 ? -5.399 -5.017 8.392 1.00 93.75 95 VAL A N 1
ATOM 737 C CA . VAL A 1 95 ? -5.132 -3.652 7.923 1.00 93.75 95 VAL A CA 1
ATOM 738 C C . VAL A 1 95 ? -3.797 -3.584 7.186 1.00 93.75 95 VAL A C 1
ATOM 740 O O . VAL A 1 95 ? -2.793 -4.101 7.669 1.00 93.75 95 VAL A O 1
ATOM 743 N N . PHE A 1 96 ? -3.767 -2.942 6.017 1.00 93.44 96 PHE A N 1
ATOM 744 C CA . PHE A 1 96 ? -2.606 -2.957 5.125 1.00 93.44 96 PHE A CA 1
ATOM 745 C C . PHE A 1 96 ? -1.742 -1.696 5.223 1.00 93.44 96 PHE A C 1
ATOM 747 O O . PHE A 1 96 ? -2.231 -0.563 5.231 1.00 93.44 96 PHE A O 1
ATOM 754 N N . HIS A 1 97 ? -0.430 -1.918 5.219 1.00 91.50 97 HIS A N 1
ATOM 755 C CA . HIS A 1 97 ? 0.612 -0.901 5.194 1.00 91.50 97 HIS A CA 1
ATOM 756 C C . HIS A 1 97 ? 1.612 -1.261 4.090 1.00 91.50 97 HIS A C 1
ATOM 758 O O . HIS A 1 97 ? 2.341 -2.244 4.201 1.00 91.50 97 HIS A O 1
ATOM 764 N N . TYR A 1 98 ? 1.641 -0.486 3.010 1.00 91.19 98 TYR A N 1
ATOM 765 C CA . TYR A 1 98 ? 2.524 -0.727 1.874 1.00 91.19 98 TYR A CA 1
ATOM 766 C C . TYR A 1 98 ? 3.813 0.083 2.010 1.00 91.19 98 TYR A C 1
ATOM 768 O O . TYR A 1 98 ? 3.779 1.300 2.227 1.00 91.19 98 TYR A O 1
ATOM 776 N N . VAL A 1 99 ? 4.947 -0.587 1.839 1.00 88.56 99 VAL A N 1
ATOM 777 C CA . VAL A 1 99 ? 6.284 0.012 1.861 1.00 88.56 99 VAL A CA 1
ATOM 778 C C . VAL A 1 99 ? 6.944 -0.159 0.497 1.00 88.56 99 VAL A C 1
ATOM 780 O O . VAL A 1 99 ? 6.814 -1.201 -0.135 1.00 88.56 99 VAL A O 1
ATOM 783 N N . SER A 1 100 ? 7.649 0.864 0.017 1.00 85.62 100 SER A N 1
ATOM 784 C CA . SER A 1 100 ? 8.438 0.761 -1.214 1.00 85.62 100 SER A CA 1
ATOM 785 C C . SER A 1 100 ? 9.719 1.564 -1.100 1.00 85.62 100 SER A C 1
ATOM 787 O O . SER A 1 100 ? 9.747 2.637 -0.500 1.00 85.62 100 SER A O 1
ATOM 789 N N . SER A 1 101 ? 10.778 1.046 -1.717 1.00 83.00 101 SER A N 1
ATOM 790 C CA . SER A 1 101 ? 12.038 1.768 -1.908 1.00 83.00 101 SER A CA 1
ATOM 791 C C . SER A 1 101 ? 12.081 2.570 -3.212 1.00 83.00 101 SER A C 1
ATOM 793 O O . SER A 1 101 ? 13.135 3.089 -3.576 1.00 83.00 101 SER A O 1
ATOM 795 N N . SER A 1 102 ? 10.979 2.614 -3.962 1.00 85.31 102 SER A N 1
ATOM 796 C CA . SER A 1 102 ? 10.868 3.427 -5.170 1.00 85.31 102 SER A CA 1
ATOM 797 C C . SER A 1 102 ? 11.000 4.924 -4.838 1.00 85.31 102 SER A C 1
ATOM 799 O O . SER A 1 102 ? 10.614 5.342 -3.745 1.00 85.31 102 SER A O 1
ATOM 801 N N . PRO A 1 103 ? 11.523 5.760 -5.757 1.00 87.31 103 PRO A N 1
ATOM 802 C CA . PRO A 1 103 ? 11.552 7.209 -5.568 1.00 87.31 103 PRO A CA 1
ATOM 803 C C . PRO A 1 103 ? 10.162 7.767 -5.247 1.00 87.31 103 PRO A C 1
ATOM 805 O O . PRO A 1 103 ? 9.169 7.322 -5.824 1.00 87.31 103 PRO A O 1
ATOM 808 N N . TRP A 1 104 ? 10.089 8.776 -4.374 1.00 86.00 104 TRP A N 1
ATOM 809 C CA . TRP A 1 104 ? 8.816 9.349 -3.916 1.00 86.00 104 TRP A CA 1
ATOM 810 C C . TRP A 1 104 ? 7.942 9.886 -5.061 1.00 86.00 104 TRP A C 1
ATOM 812 O O . TRP A 1 104 ? 6.722 9.904 -4.945 1.00 86.00 104 TRP A O 1
ATOM 822 N N . GLN A 1 105 ? 8.546 10.269 -6.190 1.00 90.06 105 GLN A N 1
ATOM 823 C CA . GLN A 1 105 ? 7.845 10.709 -7.400 1.00 90.06 105 GLN A CA 1
ATOM 824 C C . GLN A 1 105 ? 6.941 9.622 -8.002 1.0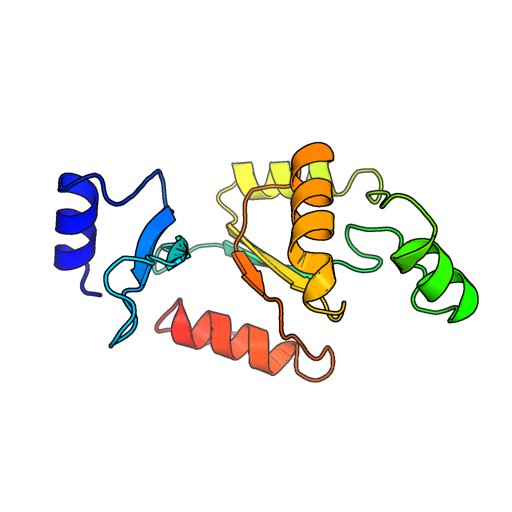0 90.06 105 GLN A C 1
ATOM 826 O O . GLN A 1 105 ? 6.068 9.932 -8.803 1.00 90.06 105 GLN A O 1
ATOM 831 N N . LEU A 1 106 ? 7.144 8.355 -7.629 1.00 91.38 106 LEU A N 1
ATOM 832 C CA . LEU A 1 106 ? 6.311 7.233 -8.057 1.00 91.38 106 LEU A CA 1
ATOM 833 C C . LEU A 1 106 ? 5.148 6.954 -7.097 1.00 91.38 106 LEU A C 1
ATOM 835 O O . LEU A 1 106 ? 4.438 5.972 -7.291 1.00 91.38 106 LEU A O 1
ATOM 839 N N . PHE A 1 107 ? 4.923 7.795 -6.083 1.00 89.06 107 PHE A N 1
ATOM 840 C CA . PHE A 1 107 ? 3.839 7.600 -5.120 1.00 89.06 107 PHE A CA 1
ATOM 841 C C . PHE A 1 107 ? 2.458 7.524 -5.786 1.00 89.06 107 PHE A C 1
ATOM 843 O O . PHE A 1 107 ? 1.701 6.594 -5.494 1.00 89.06 107 PHE A O 1
ATOM 850 N N . ASP A 1 108 ? 2.143 8.452 -6.694 1.00 91.00 108 ASP A N 1
ATOM 851 C CA . ASP A 1 108 ? 0.840 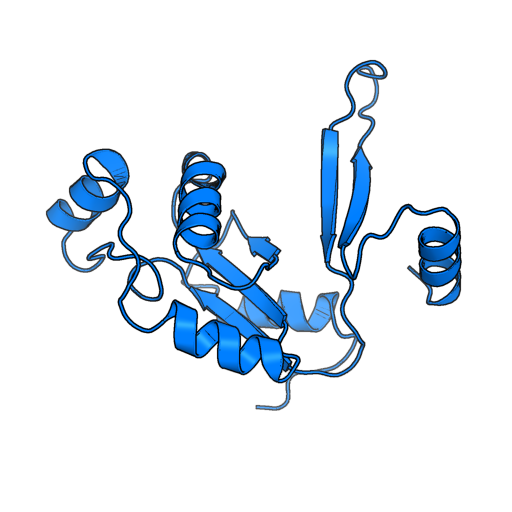8.477 -7.371 1.00 91.00 108 ASP A CA 1
ATOM 852 C C . ASP A 1 108 ? 0.675 7.282 -8.334 1.00 91.00 108 ASP A C 1
ATOM 854 O O . ASP A 1 108 ? -0.292 6.539 -8.160 1.00 91.00 108 ASP A O 1
ATOM 858 N N . PRO A 1 109 ? 1.635 6.970 -9.237 1.00 93.62 109 PRO A N 1
ATOM 859 C CA . PRO A 1 109 ? 1.559 5.767 -10.078 1.00 93.62 109 PRO A CA 1
ATOM 860 C C . PRO A 1 109 ? 1.439 4.450 -9.295 1.00 93.62 109 PRO A C 1
ATOM 862 O O . PRO A 1 109 ? 0.734 3.528 -9.702 1.00 93.62 109 PRO A O 1
ATOM 865 N N . LEU A 1 110 ? 2.122 4.331 -8.152 1.00 93.44 110 LEU A N 1
ATOM 866 C CA . LEU A 1 110 ? 1.999 3.159 -7.279 1.00 93.44 110 LEU A CA 1
ATOM 867 C C . LEU A 1 110 ? 0.636 3.103 -6.583 1.00 93.44 110 LEU A C 1
ATOM 869 O O . LEU A 1 110 ? 0.115 2.015 -6.330 1.00 93.44 110 LEU A O 1
ATOM 873 N N . SER A 1 111 ? 0.057 4.259 -6.258 1.00 91.38 111 SER A N 1
ATOM 874 C CA . SER A 1 111 ? -1.283 4.329 -5.681 1.00 91.38 111 SER A CA 1
ATOM 875 C C . SER A 1 111 ? -2.337 3.881 -6.687 1.00 91.38 111 SER A C 1
ATOM 877 O O . SER A 1 111 ? -3.157 3.025 -6.356 1.00 91.38 111 SER A O 1
ATOM 879 N N . GLU A 1 112 ? -2.225 4.361 -7.924 1.00 94.38 112 GLU A N 1
ATOM 880 C CA . GLU A 1 112 ? -3.082 3.974 -9.042 1.00 94.38 112 GLU A CA 1
ATOM 881 C C . GLU A 1 112 ? -2.982 2.475 -9.355 1.00 94.38 112 GLU A C 1
ATOM 883 O O . GLU A 1 112 ? -4.010 1.818 -9.508 1.00 94.38 112 GLU A O 1
ATOM 888 N N . LEU A 1 113 ? -1.776 1.888 -9.363 1.00 95.06 113 LEU A N 1
ATOM 889 C CA . LEU A 1 113 ? -1.603 0.438 -9.533 1.00 95.06 113 LEU A CA 1
ATOM 890 C C . LEU A 1 113 ? -2.424 -0.353 -8.508 1.00 95.06 113 LEU A C 1
ATOM 892 O O . LEU A 1 113 ? -3.118 -1.304 -8.857 1.00 95.06 113 LEU A O 1
ATOM 896 N N . CYS A 1 114 ? -2.327 0.008 -7.229 1.00 94.75 114 CYS A N 1
ATOM 897 C CA . CYS A 1 114 ? -3.053 -0.702 -6.183 1.00 94.75 114 CYS A CA 1
ATOM 898 C C . CYS A 1 114 ? -4.571 -0.580 -6.357 1.00 94.75 114 CYS A C 1
ATOM 900 O O . CYS A 1 114 ? -5.281 -1.564 -6.171 1.00 94.75 114 CYS A O 1
ATOM 902 N N . GLU A 1 115 ? -5.058 0.617 -6.685 1.00 94.56 115 GLU A N 1
ATOM 903 C CA . GLU A 1 115 ? -6.486 0.884 -6.871 1.00 94.56 115 GLU A CA 1
ATOM 904 C C . GLU A 1 115 ? -7.032 0.117 -8.079 1.00 94.56 115 GLU A C 1
ATOM 906 O O . GLU A 1 115 ? -7.997 -0.637 -7.952 1.00 94.56 115 GLU A O 1
ATOM 911 N N . THR A 1 116 ? -6.359 0.223 -9.226 1.00 96.25 116 THR A N 1
ATOM 912 C CA . THR A 1 116 ? -6.752 -0.439 -10.480 1.00 96.25 116 THR A CA 1
ATOM 913 C C . THR A 1 116 ? -6.671 -1.963 -10.397 1.00 96.25 116 THR A C 1
ATOM 915 O O . THR A 1 116 ? -7.552 -2.652 -10.909 1.00 96.25 116 THR A O 1
ATOM 918 N N . ALA A 1 117 ? -5.671 -2.513 -9.701 1.00 96.75 117 ALA A N 1
ATOM 919 C CA . ALA A 1 117 ? -5.533 -3.956 -9.495 1.00 96.75 117 ALA A CA 1
ATOM 920 C C . ALA A 1 117 ? -6.380 -4.506 -8.324 1.00 96.75 117 ALA A C 1
ATOM 922 O O . ALA A 1 117 ? -6.352 -5.714 -8.052 1.00 96.75 117 ALA A O 1
ATOM 923 N N . GLY A 1 118 ? -7.139 -3.649 -7.631 1.00 96.62 118 GLY A N 1
ATOM 924 C CA . GLY A 1 118 ? -8.070 -4.040 -6.572 1.00 96.62 118 GLY A CA 1
ATOM 925 C C . GLY A 1 118 ? -7.391 -4.515 -5.286 1.00 96.62 118 GLY A C 1
ATOM 926 O O . GLY A 1 118 ? -7.882 -5.442 -4.636 1.00 96.62 118 GLY A O 1
ATOM 927 N N . PHE A 1 119 ? -6.245 -3.938 -4.931 1.00 97.38 119 PHE A N 1
ATOM 928 C CA . PHE A 1 119 ? -5.619 -4.162 -3.630 1.00 97.38 119 PHE A CA 1
ATOM 929 C C . PHE A 1 119 ? -6.376 -3.409 -2.522 1.00 97.38 119 PHE A C 1
ATOM 931 O O . PHE A 1 119 ? -6.912 -2.327 -2.774 1.00 97.38 119 PHE A O 1
ATOM 938 N N . PRO A 1 120 ? -6.413 -3.937 -1.283 1.00 95.50 120 PRO A N 1
ATOM 939 C CA . PRO A 1 120 ? -7.025 -3.241 -0.157 1.00 95.50 120 PRO A CA 1
ATOM 940 C C . PRO A 1 120 ? -6.437 -1.845 0.048 1.00 95.50 120 PRO A C 1
ATOM 942 O O . PRO A 1 120 ? -5.219 -1.653 -0.054 1.00 95.50 120 PRO A O 1
ATOM 945 N N . CYS A 1 121 ? -7.297 -0.884 0.391 1.00 90.12 121 CYS A N 1
ATOM 946 C CA . CYS A 1 121 ? -6.858 0.444 0.802 1.00 90.12 121 CYS A CA 1
ATOM 947 C C . CYS A 1 121 ? -5.953 0.323 2.036 1.00 90.12 121 CYS A C 1
ATOM 949 O O . CYS A 1 121 ? -6.255 -0.417 2.972 1.00 90.12 121 CYS A O 1
ATOM 951 N N . GLY A 1 122 ? -4.842 1.049 2.040 1.00 87.69 122 GLY A N 1
ATOM 952 C CA . GLY A 1 122 ? -3.853 0.955 3.101 1.00 87.69 122 GLY A CA 1
ATOM 953 C C . GLY A 1 122 ? -2.971 2.188 3.177 1.00 87.69 122 GLY A C 1
ATOM 954 O O . GLY A 1 122 ? -2.935 3.017 2.263 1.00 87.69 122 GLY A O 1
ATOM 955 N N . MET A 1 123 ? -2.251 2.309 4.287 1.00 85.19 123 MET A N 1
ATOM 956 C CA . MET A 1 123 ? -1.257 3.363 4.458 1.00 85.19 123 MET A CA 1
ATOM 957 C C . MET A 1 123 ? -0.066 3.094 3.537 1.00 85.19 123 M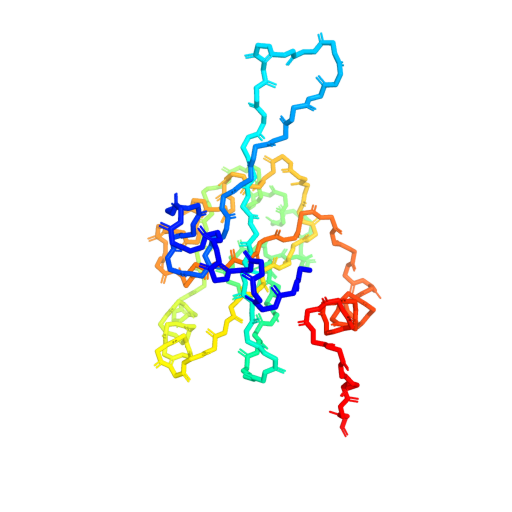ET A C 1
ATOM 959 O O . MET A 1 123 ? 0.403 1.964 3.451 1.00 85.19 123 MET A O 1
ATOM 963 N N . ARG A 1 124 ? 0.451 4.129 2.873 1.00 83.44 124 ARG A N 1
ATOM 964 C CA . ARG A 1 124 ? 1.661 4.036 2.045 1.00 83.44 124 ARG A CA 1
ATOM 965 C C . ARG A 1 124 ? 2.805 4.797 2.691 1.00 83.44 124 ARG A C 1
ATOM 967 O O . ARG A 1 124 ? 2.622 5.927 3.138 1.00 83.44 124 ARG A O 1
ATOM 974 N N . ILE A 1 125 ? 3.981 4.184 2.715 1.00 73.88 125 ILE A N 1
ATOM 975 C CA . ILE A 1 125 ? 5.176 4.739 3.351 1.00 73.88 125 ILE A CA 1
ATOM 976 C C . ILE A 1 125 ? 6.220 4.999 2.260 1.00 73.88 125 ILE A C 1
ATOM 978 O O . ILE A 1 125 ? 6.829 4.069 1.738 1.00 73.88 125 ILE A O 1
ATOM 982 N N . GLY A 1 126 ? 6.381 6.277 1.893 1.00 58.56 126 GLY A N 1
ATOM 983 C CA . GLY A 1 126 ? 7.165 6.723 0.728 1.00 58.56 126 GLY A CA 1
ATOM 984 C C . GLY A 1 126 ? 8.662 6.970 0.961 1.00 58.56 126 GLY A C 1
ATOM 985 O O . GLY A 1 126 ? 9.366 7.319 0.021 1.00 58.56 126 GLY A O 1
ATOM 986 N N . SER A 1 127 ? 9.161 6.788 2.185 1.00 57.22 127 SER A N 1
ATOM 987 C CA . SER A 1 127 ? 10.585 6.933 2.520 1.00 57.22 127 SER A CA 1
ATOM 988 C C . SER A 1 127 ? 11.034 5.720 3.317 1.00 57.22 127 SER A C 1
ATOM 990 O O . SER A 1 127 ? 11.166 5.775 4.537 1.00 57.22 127 SER A O 1
ATOM 992 N N . PHE A 1 128 ? 11.206 4.603 2.617 1.00 56.91 128 PHE A N 1
ATOM 993 C CA . PHE A 1 128 ? 11.557 3.327 3.216 1.00 56.91 128 PHE A CA 1
ATOM 994 C C . PHE A 1 128 ? 12.896 2.825 2.666 1.00 56.91 128 PHE A C 1
ATOM 996 O O . PHE A 1 128 ? 13.062 2.663 1.455 1.00 56.91 128 PHE A O 1
ATOM 1003 N N . ARG A 1 129 ? 13.864 2.566 3.555 1.00 58.16 129 ARG A N 1
ATOM 1004 C CA . ARG A 1 129 ? 15.072 1.816 3.194 1.00 58.16 129 ARG A CA 1
ATOM 1005 C C . ARG A 1 129 ? 14.895 0.358 3.612 1.00 58.16 129 ARG A C 1
ATOM 1007 O O . ARG A 1 129 ? 14.611 0.080 4.775 1.00 58.16 129 ARG A O 1
ATOM 1014 N N . LYS A 1 130 ? 15.045 -0.569 2.656 1.00 56.59 130 LYS A N 1
ATOM 1015 C CA . LYS A 1 130 ? 14.769 -2.006 2.863 1.00 56.59 130 LYS A CA 1
ATOM 1016 C C . LYS A 1 130 ? 15.636 -2.643 3.959 1.00 56.59 130 LYS A C 1
ATOM 1018 O O . LYS A 1 130 ? 15.181 -3.568 4.621 1.00 56.59 130 LYS A O 1
ATOM 1023 N N . ASP A 1 131 ? 16.839 -2.119 4.198 1.00 60.31 131 ASP A N 1
ATOM 1024 C CA . ASP A 1 131 ? 17.741 -2.536 5.283 1.00 60.31 131 ASP A CA 1
ATOM 1025 C C . ASP A 1 131 ? 17.200 -2.215 6.689 1.00 60.31 131 ASP A C 1
ATOM 1027 O O . ASP A 1 131 ? 17.649 -2.803 7.668 1.00 60.31 131 ASP A O 1
ATOM 1031 N N . GLN A 1 132 ? 16.196 -1.339 6.791 1.00 58.44 132 GLN A N 1
ATOM 1032 C CA . GLN A 1 132 ? 15.534 -0.939 8.035 1.00 58.44 132 GLN A CA 1
ATOM 1033 C C . GLN A 1 132 ? 14.100 -1.489 8.143 1.00 58.44 132 GLN A C 1
ATOM 1035 O O . GLN A 1 132 ? 13.297 -0.957 8.912 1.00 58.44 132 GLN A O 1
ATOM 1040 N N . PHE A 1 133 ? 13.751 -2.555 7.402 1.00 61.22 133 PHE A N 1
ATOM 1041 C CA . PHE A 1 133 ? 12.414 -3.175 7.448 1.00 61.22 133 PHE A CA 1
ATOM 1042 C C . PHE A 1 133 ? 11.971 -3.493 8.874 1.00 61.22 133 PHE A C 1
ATOM 1044 O O . PHE A 1 133 ? 10.907 -3.050 9.297 1.00 61.22 133 PHE A O 1
ATOM 1051 N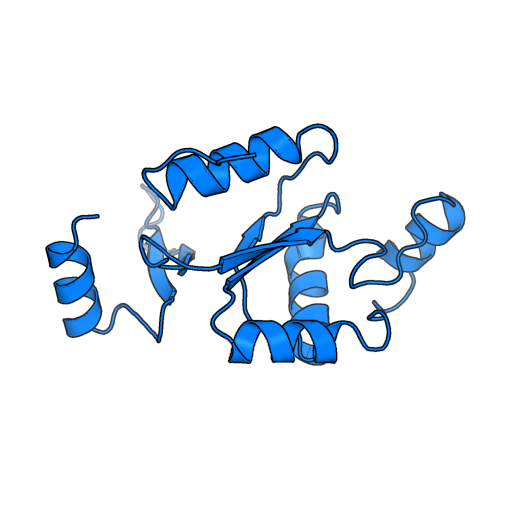 N . GLN A 1 134 ? 12.822 -4.177 9.642 1.00 55.41 134 GLN A N 1
ATOM 1052 C CA . GLN A 1 134 ? 12.502 -4.551 11.017 1.00 55.41 134 GLN A CA 1
ATOM 1053 C C . GLN A 1 134 ? 12.320 -3.326 11.921 1.00 55.41 134 GLN A C 1
ATOM 1055 O O . GLN A 1 134 ? 11.407 -3.292 12.735 1.00 55.41 134 GLN A O 1
ATOM 1060 N N . GLU A 1 135 ? 13.150 -2.296 11.759 1.00 61.50 135 GLU A N 1
ATOM 1061 C CA . GLU A 1 135 ? 13.046 -1.061 12.538 1.00 61.50 135 GLU A CA 1
ATOM 1062 C C . GLU A 1 135 ? 11.785 -0.268 12.171 1.00 61.50 135 GLU A C 1
ATOM 1064 O O . GLU A 1 135 ? 11.139 0.303 13.041 1.00 61.50 135 GLU A O 1
ATOM 1069 N N . THR A 1 136 ? 11.374 -0.299 10.904 1.00 57.91 136 THR A N 1
ATOM 1070 C CA . THR A 1 136 ? 10.140 0.338 10.426 1.00 57.91 136 THR A CA 1
ATOM 1071 C C . THR A 1 136 ? 8.906 -0.407 10.916 1.00 57.91 136 THR A C 1
ATOM 1073 O O . THR A 1 136 ? 7.967 0.226 11.384 1.00 57.91 136 THR A O 1
ATOM 1076 N N . VAL A 1 137 ? 8.909 -1.743 10.871 1.00 62.75 137 VAL A N 1
ATOM 1077 C CA . VAL A 1 137 ? 7.855 -2.565 11.482 1.00 62.75 137 VAL A CA 1
ATOM 1078 C C . VAL A 1 137 ? 7.772 -2.268 12.977 1.00 62.75 137 VAL A C 1
ATOM 1080 O O . VAL A 1 137 ? 6.679 -2.024 13.475 1.00 62.75 137 VAL A O 1
ATOM 1083 N N . ASN A 1 138 ? 8.909 -2.188 13.672 1.00 62.06 138 ASN A N 1
ATOM 1084 C CA . ASN A 1 138 ? 8.944 -1.823 15.086 1.00 62.06 138 ASN A CA 1
ATOM 1085 C C . ASN A 1 138 ? 8.416 -0.400 15.316 1.00 62.06 138 ASN A C 1
ATOM 1087 O O . ASN A 1 138 ? 7.651 -0.201 16.241 1.00 62.06 138 ASN A O 1
ATOM 1091 N N . GLN A 1 139 ? 8.736 0.578 14.464 1.00 62.34 139 GLN A N 1
ATOM 1092 C CA . GLN A 1 139 ? 8.192 1.937 14.568 1.00 62.34 139 GLN A CA 1
ATOM 1093 C C . GLN A 1 139 ? 6.691 1.997 14.280 1.00 62.34 139 GLN A C 1
ATOM 1095 O O . GLN A 1 139 ? 5.993 2.775 14.923 1.00 62.34 139 GLN A O 1
ATOM 1100 N N . ILE A 1 140 ? 6.188 1.214 13.322 1.00 61.28 140 ILE A N 1
ATOM 1101 C CA . ILE A 1 140 ? 4.751 1.099 13.048 1.00 61.28 140 ILE A CA 1
ATOM 1102 C C . ILE A 1 140 ? 4.070 0.478 14.262 1.00 61.28 140 ILE A C 1
ATOM 1104 O O . ILE A 1 140 ? 3.099 1.042 14.752 1.00 61.28 140 ILE A O 1
ATOM 1108 N N . VAL A 1 141 ? 4.601 -0.626 14.790 1.00 60.53 141 VAL A N 1
ATOM 1109 C CA . VAL A 1 141 ? 4.061 -1.259 15.993 1.00 60.53 141 VAL A CA 1
ATOM 1110 C C . VAL A 1 141 ? 4.123 -0.291 17.171 1.00 60.53 141 VAL A C 1
ATOM 1112 O O . VAL A 1 141 ? 3.069 0.043 17.682 1.00 60.53 141 VAL A O 1
ATOM 1115 N N . ASP A 1 142 ? 5.283 0.265 17.516 1.00 59.31 142 ASP A N 1
ATOM 1116 C CA . ASP A 1 142 ? 5.474 1.160 18.667 1.00 59.31 142 ASP A CA 1
ATOM 1117 C C . ASP A 1 142 ? 4.663 2.466 18.574 1.00 59.31 142 ASP A C 1
ATOM 1119 O O . ASP A 1 142 ? 4.286 3.036 19.601 1.00 59.31 142 ASP A O 1
ATOM 1123 N N . ARG A 1 143 ? 4.396 2.982 17.362 1.00 54.94 143 ARG A N 1
ATOM 1124 C CA . ARG A 1 143 ? 3.613 4.218 17.165 1.00 54.94 143 ARG A CA 1
ATOM 1125 C C . ARG A 1 143 ? 2.115 3.978 17.010 1.00 54.94 143 ARG A C 1
ATOM 1127 O O . ARG A 1 143 ? 1.344 4.878 17.344 1.00 54.94 143 ARG A O 1
ATOM 1134 N N . CYS A 1 144 ? 1.695 2.827 16.488 1.00 47.59 144 CYS A N 1
ATOM 1135 C CA . CYS A 1 144 ? 0.282 2.514 16.252 1.00 47.59 144 CYS A CA 1
ATOM 1136 C C . CYS A 1 144 ? -0.346 1.696 17.385 1.00 47.59 144 CYS A C 1
ATOM 1138 O O . CYS A 1 144 ? -1.536 1.834 17.651 1.00 47.59 144 CYS A O 1
ATOM 1140 N N . VAL A 1 145 ? 0.445 0.883 18.079 1.00 48.84 145 VAL A N 1
ATOM 1141 C CA . VAL A 1 145 ? 0.032 0.022 19.183 1.00 48.84 145 VAL A CA 1
ATOM 1142 C C . VAL A 1 145 ? 0.989 0.319 20.330 1.00 48.84 145 VAL A C 1
ATOM 1144 O O . VAL A 1 145 ? 2.183 0.099 20.224 1.00 48.84 145 VAL A O 1
ATOM 1147 N N . GLY A 1 146 ? 0.517 0.828 21.463 1.00 38.81 146 GLY A N 1
ATOM 1148 C CA . GLY A 1 146 ? 1.373 1.020 22.644 1.00 38.81 146 GLY A CA 1
ATOM 1149 C C . GLY A 1 146 ? 1.857 -0.300 23.282 1.00 38.81 146 GLY A C 1
ATOM 1150 O O . GLY A 1 146 ? 1.807 -0.426 24.503 1.00 38.81 146 GLY A O 1
ATOM 1151 N N . GLY A 1 147 ? 2.250 -1.308 22.496 1.00 37.12 147 GLY A N 1
ATOM 1152 C CA . GLY A 1 147 ? 2.518 -2.680 22.909 1.00 37.12 147 GLY A CA 1
ATOM 1153 C C . GLY A 1 147 ? 3.639 -3.332 22.095 1.00 37.12 147 GLY A C 1
ATOM 1154 O O . GLY A 1 147 ? 3.738 -3.164 20.886 1.00 37.12 147 GLY A O 1
ATOM 1155 N N . ARG A 1 148 ? 4.481 -4.095 22.803 1.00 32.03 148 ARG A N 1
ATOM 1156 C CA . ARG A 1 148 ? 5.644 -4.823 22.275 1.00 32.03 148 ARG A CA 1
ATOM 1157 C C . ARG A 1 148 ? 5.242 -5.909 21.272 1.00 32.03 148 ARG A C 1
ATOM 1159 O O . ARG A 1 148 ? 4.356 -6.708 21.568 1.00 32.03 148 ARG A O 1
ATOM 1166 N N . LEU A 1 149 ? 5.991 -6.011 20.171 1.00 33.91 149 LEU A N 1
ATOM 1167 C CA . LEU A 1 149 ? 6.064 -7.222 19.345 1.00 33.91 149 LEU A CA 1
ATOM 1168 C C . LEU A 1 149 ? 6.497 -8.413 20.212 1.00 33.91 149 LEU A C 1
ATOM 1170 O O . LEU A 1 149 ? 7.562 -8.377 20.831 1.00 33.91 149 LEU A O 1
ATOM 1174 N N . GLN A 1 150 ? 5.687 -9.468 20.244 1.00 28.97 150 GLN A N 1
ATOM 1175 C CA . GLN A 1 150 ? 6.166 -10.797 20.615 1.00 28.97 150 GLN A CA 1
ATOM 1176 C C . GLN A 1 150 ? 6.621 -11.514 19.342 1.00 28.97 150 GLN A C 1
ATOM 1178 O O . GLN A 1 150 ? 5.855 -11.623 18.386 1.00 28.97 150 GLN A O 1
ATOM 1183 N N . THR A 1 151 ? 7.889 -11.925 19.346 1.00 34.16 151 THR A N 1
ATOM 1184 C CA . THR A 1 151 ? 8.533 -12.786 18.343 1.00 34.16 151 THR A CA 1
ATOM 1185 C C . THR A 1 151 ? 8.208 -14.247 18.563 1.00 34.16 151 THR A C 1
ATOM 1187 O O . THR A 1 151 ? 8.244 -14.650 19.750 1.00 34.16 151 THR A O 1
#

Sequence (151 aa):
LSRHDVDRLRADGAVDGNWLQLALIAPGTEERQILGRCLLLEPTGTSVVSDIDDTIKHTDVASRRSLLANTFLHEFRSIDGMSNLYRQWADQGAVFHYVSSSPWQLFDPLSELCETAGFPCGMRIGSFRKDQFQETVNQIVDRCVGGRLQT

Foldseek 3Di:
DDPVVVVVCVVVVQDDPQKGWDWDQDPPPNVDTDIDIDGADDLDDAEDEDEPDPTFWDQPPVDPVSNCCQQPPDQIDTDPPNQVVQVVVVVVVYAYEYEYPDALVCVVSSVVNCVVVNHDDHHYDRHDDPVCVVVVVQVCCVVNHVDDDDD

Secondary structure (DSSP, 8-state):
--HHHHHHHHHTT-EETTEEEEEEE-TT-TT-EEEEEEE---SSS-EEEEE-BTTTB---TT-HHHHHHHHHTS---BPTTHHHHHHHHHHTT-EEEEE--S-GGGHHHHHHHHHHTTPPPEEEESS--GGGHHHHHHHHHHHHSSSPPP-